Protein AF-T1ANI6-F1 (afdb_monomer_lite)

Sequence (88 aa):
YGAHQEEREVVHLPQLPPLLVNGLQAVEDRDFNSHIGIDFSGIARALLADVRSGRLAQGGSTLTQQLVRNLFLDRNRTLVRKLNEALI

InterPro domains:
  IPR001264 Glycosyl transferase, family 51 [PF00912] (4-87)
  IPR023346 Lysozyme-like domain superfamily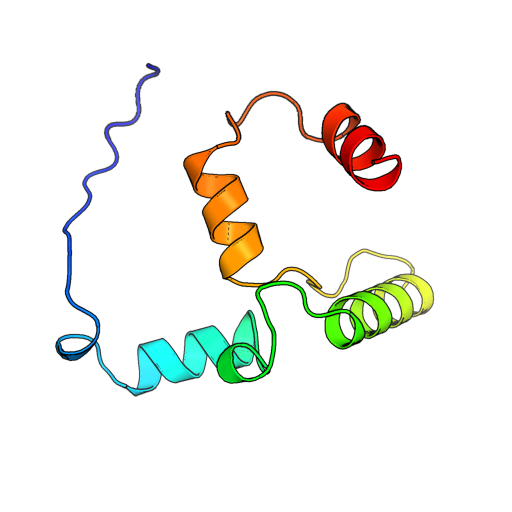 [SSF53955] (5-87)
  IPR036950 Transglycosylase domain [G3DSA:1.10.3810.10] (2-88)
  IPR050396 Glycosyltransferase 51/Transpeptidase [PTHR32282] (4-88)

Radius of gyration: 15.74 Å; chains: 1; bounding box: 39×36×33 Å

Foldseek 3Di:
DDDDDDDDDDDDPVVDDPCVVCVCCVQQPVCQVPDPQADPVLVVVQVVVCVVVVHRDGDSGHPSRVVCCVPPPDPPDDPPVVVVVVVD

pLDDT: mean 82.04, std 15.54, range [39.66, 96.44]

Structure (mmCIF, N/CA/C/O backbone):
data_AF-T1ANI6-F1
#
_entry.id   AF-T1ANI6-F1
#
loop_
_atom_site.group_PDB
_atom_site.id
_atom_site.type_symbol
_atom_site.label_atom_id
_atom_site.label_alt_id
_atom_site.label_comp_id
_atom_site.label_asym_id
_atom_site.label_entity_id
_atom_site.label_seq_id
_atom_site.pdbx_PDB_ins_code
_atom_site.Cartn_x
_atom_site.Cartn_y
_atom_site.Cartn_z
_atom_site.occupancy
_atom_site.B_iso_or_equiv
_atom_site.auth_seq_id
_atom_site.auth_comp_id
_atom_site.auth_asym_id
_atom_site.auth_atom_id
_atom_site.pdbx_PDB_model_num
ATOM 1 N N . TYR A 1 1 ? -2.465 26.993 -1.583 1.00 39.66 1 TYR A N 1
ATOM 2 C CA . TYR A 1 1 ? -3.877 26.636 -1.346 1.00 39.66 1 TYR A CA 1
ATOM 3 C C . TYR A 1 1 ? -4.676 26.933 -2.609 1.00 39.66 1 TYR A C 1
ATOM 5 O O . TYR A 1 1 ? -5.059 28.073 -2.826 1.00 39.66 1 TYR A O 1
ATOM 13 N N . GLY A 1 2 ? -4.791 25.956 -3.514 1.00 45.00 2 GLY A N 1
ATOM 14 C CA . GLY A 1 2 ? -5.379 26.134 -4.846 1.00 45.00 2 GLY A CA 1
ATOM 15 C C . GLY A 1 2 ? -6.714 25.401 -4.996 1.00 45.00 2 GLY A C 1
ATOM 16 O O . GLY A 1 2 ? -6.744 24.182 -4.920 1.00 45.00 2 GLY A O 1
ATOM 17 N N . ALA A 1 3 ? -7.785 26.173 -5.183 1.00 54.22 3 ALA A N 1
ATOM 18 C CA . ALA A 1 3 ? -8.972 25.961 -6.028 1.00 54.22 3 ALA A CA 1
ATOM 19 C C . ALA A 1 3 ? -9.698 24.593 -6.149 1.00 54.22 3 ALA A C 1
ATOM 21 O O . ALA A 1 3 ? -10.531 24.462 -7.041 1.00 54.22 3 ALA A O 1
ATOM 22 N N . HIS A 1 4 ? -9.508 23.625 -5.252 1.00 57.25 4 HIS A N 1
ATOM 23 C CA . HIS A 1 4 ? -10.462 22.524 -5.058 1.00 57.25 4 HIS A CA 1
ATOM 24 C C . HIS A 1 4 ? -10.674 22.318 -3.557 1.00 57.25 4 HIS A C 1
ATOM 26 O O . HIS A 1 4 ? -9.798 21.802 -2.867 1.00 57.25 4 HIS A O 1
ATOM 32 N N . GLN A 1 5 ? -11.809 22.777 -3.026 1.00 64.06 5 GLN A N 1
ATOM 33 C CA . GLN A 1 5 ? -12.225 22.386 -1.682 1.00 64.06 5 GLN A CA 1
ATOM 34 C C . GLN A 1 5 ? -12.665 20.925 -1.762 1.00 64.06 5 GLN A C 1
ATOM 36 O O . GLN A 1 5 ? -13.741 20.621 -2.265 1.00 64.06 5 GLN A O 1
ATOM 41 N N . GLU A 1 6 ? -11.788 20.017 -1.343 1.00 71.31 6 GLU A N 1
ATOM 42 C CA . GLU A 1 6 ? -12.178 18.632 -1.116 1.00 71.31 6 GLU A CA 1
ATOM 43 C C . GLU A 1 6 ? -13.075 18.594 0.121 1.00 71.31 6 GLU A C 1
ATOM 45 O O . GLU A 1 6 ? -12.617 18.832 1.240 1.00 71.31 6 GLU A O 1
ATOM 50 N N . GLU A 1 7 ? -14.358 18.318 -0.084 1.00 80.56 7 GLU A N 1
ATOM 51 C CA . GLU A 1 7 ? -15.282 18.038 1.006 1.00 80.56 7 GLU A CA 1
ATOM 52 C C . GLU A 1 7 ? -14.952 16.652 1.573 1.00 80.56 7 GLU A C 1
ATOM 54 O O . GLU A 1 7 ? -14.965 15.649 0.857 1.00 80.56 7 GLU A O 1
ATOM 59 N N . ARG A 1 8 ? -14.562 16.606 2.850 1.00 83.00 8 ARG A N 1
ATOM 60 C CA . ARG A 1 8 ? -14.136 15.382 3.534 1.00 83.00 8 ARG A CA 1
ATOM 61 C C . ARG A 1 8 ? -14.987 15.178 4.778 1.00 83.00 8 ARG A C 1
ATOM 63 O O . ARG A 1 8 ? -14.964 16.010 5.681 1.00 83.00 8 ARG A O 1
ATOM 70 N N . GLU A 1 9 ? -15.671 14.044 4.844 1.00 89.25 9 GLU A N 1
ATOM 71 C CA . GLU A 1 9 ? -16.331 13.567 6.058 1.00 89.25 9 GLU A CA 1
ATOM 72 C C . GLU A 1 9 ? -15.414 12.567 6.771 1.00 89.25 9 GLU A C 1
ATOM 74 O O . GLU A 1 9 ? -14.913 11.615 6.167 1.00 89.25 9 GLU A O 1
ATOM 79 N N . VAL A 1 10 ? -15.158 12.796 8.060 1.00 89.38 10 VAL A N 1
ATOM 80 C CA . VAL A 1 10 ? -14.366 11.873 8.878 1.00 89.38 10 VAL A CA 1
ATOM 81 C C . VAL A 1 10 ? -15.281 10.766 9.382 1.00 89.38 10 VAL A C 1
ATOM 83 O O . VAL A 1 10 ? -16.222 11.023 10.126 1.00 89.38 10 VAL A O 1
ATOM 86 N N . VAL A 1 11 ? -14.963 9.530 9.010 1.00 92.19 11 VAL A N 1
ATOM 87 C CA . VAL A 1 11 ? -15.697 8.326 9.417 1.00 92.19 11 VAL A CA 1
ATOM 88 C C . VAL A 1 11 ? -14.804 7.409 10.244 1.00 92.19 11 VAL A C 1
ATOM 90 O O . VAL A 1 11 ? -13.588 7.347 10.042 1.00 92.19 11 VAL A O 1
ATOM 93 N N . HIS A 1 12 ? -15.398 6.669 11.177 1.00 93.44 12 HIS A N 1
ATOM 94 C CA . HIS A 1 12 ? -14.678 5.679 11.972 1.00 93.44 12 HIS A CA 1
ATOM 95 C C . HIS A 1 12 ? -14.694 4.314 11.276 1.00 93.44 12 HIS A C 1
ATOM 97 O O . HIS A 1 12 ? -15.722 3.888 10.758 1.00 93.44 12 HIS A O 1
ATOM 103 N N . LEU A 1 13 ? -13.578 3.576 11.331 1.00 90.25 13 LEU A N 1
ATOM 104 C CA . LEU A 1 13 ? -13.461 2.241 10.720 1.00 90.25 13 LEU A CA 1
ATOM 105 C C . LEU A 1 13 ? -14.619 1.275 11.061 1.00 90.25 13 LEU A C 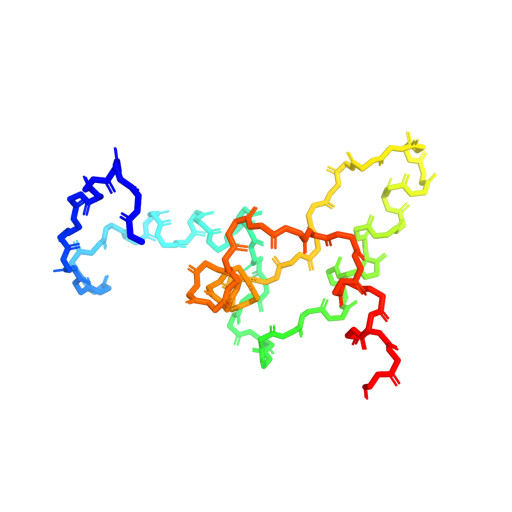1
ATOM 107 O O . LEU A 1 13 ? -15.090 0.610 10.143 1.00 90.25 13 LEU A O 1
ATOM 111 N N . PRO A 1 14 ? -15.142 1.206 12.307 1.00 94.00 14 PRO A N 1
ATOM 112 C CA . PRO A 1 14 ? -16.265 0.321 12.637 1.00 94.00 14 PRO A CA 1
ATOM 113 C C . PRO A 1 14 ? -17.596 0.678 11.959 1.00 94.00 14 PRO A C 1
ATOM 115 O O . PRO A 1 14 ? -18.509 -0.139 11.960 1.00 94.00 14 PRO A O 1
ATOM 118 N N . GLN A 1 15 ? -17.731 1.891 11.412 1.00 94.69 15 GLN A N 1
ATOM 119 C CA . GLN A 1 15 ? -18.930 2.336 10.692 1.00 94.69 15 GLN A CA 1
ATOM 120 C C . GLN A 1 15 ? -18.909 1.903 9.219 1.00 94.69 15 GLN A C 1
ATOM 122 O O . GLN A 1 15 ? -19.926 1.992 8.534 1.00 94.69 15 GLN A O 1
ATOM 127 N N . LEU A 1 16 ? -17.756 1.448 8.719 1.00 93.88 16 LEU A N 1
ATOM 128 C CA . LEU A 1 16 ? -17.592 1.056 7.328 1.00 93.88 16 LEU A CA 1
ATOM 129 C C . LEU A 1 16 ? -18.010 -0.403 7.104 1.00 93.88 16 LEU A C 1
ATOM 131 O O . LEU A 1 16 ? -17.744 -1.262 7.949 1.00 93.88 16 LEU A O 1
ATOM 135 N N . PRO A 1 17 ? -18.602 -0.728 5.939 1.00 96.44 17 PRO A N 1
ATOM 136 C CA . PRO A 1 17 ? -18.859 -2.112 5.569 1.00 96.44 17 PRO A CA 1
ATOM 137 C C . PRO A 1 17 ? -17.553 -2.926 5.593 1.00 96.44 17 PRO A C 1
ATOM 139 O O . PRO A 1 17 ? -16.593 -2.531 4.925 1.00 96.44 17 PRO A O 1
ATOM 142 N N . PRO A 1 18 ? -17.493 -4.089 6.270 1.00 95.06 18 PRO A N 1
ATOM 143 C CA . PRO A 1 18 ? -16.273 -4.901 6.324 1.00 95.06 18 PRO A CA 1
ATOM 144 C C . PRO A 1 18 ? -15.747 -5.286 4.937 1.00 95.06 18 PRO A C 1
ATOM 146 O O . PRO A 1 18 ? -14.544 -5.339 4.708 1.00 95.06 18 PRO A O 1
ATOM 149 N N . LEU A 1 19 ? -16.659 -5.493 3.983 1.00 96.31 19 LEU A N 1
ATOM 150 C CA . LEU A 1 19 ? -16.348 -5.760 2.577 1.00 96.31 19 LEU A CA 1
ATOM 151 C C . LEU A 1 19 ? -15.570 -4.625 1.903 1.00 96.31 19 LEU A C 1
ATOM 153 O O . LEU A 1 19 ? -14.711 -4.905 1.075 1.00 96.31 19 LEU A O 1
ATOM 157 N N . LEU A 1 20 ? -15.835 -3.367 2.268 1.00 95.19 20 LEU A N 1
ATOM 158 C CA . LEU A 1 20 ? -15.101 -2.222 1.735 1.00 95.19 20 LEU A CA 1
ATOM 159 C C . LEU A 1 20 ? -13.650 -2.247 2.220 1.00 95.19 20 LEU A C 1
ATOM 161 O O . LEU A 1 20 ? -12.731 -2.152 1.413 1.00 95.19 20 LEU A O 1
ATOM 165 N N . VAL A 1 21 ? -13.451 -2.422 3.529 1.00 94.56 21 VAL A N 1
ATOM 166 C CA . VAL A 1 21 ? -12.116 -2.454 4.143 1.00 94.56 21 VAL A CA 1
ATOM 167 C C . VAL A 1 21 ? -11.315 -3.648 3.622 1.00 94.56 21 VAL A C 1
ATOM 169 O O . VAL A 1 21 ? -10.189 -3.483 3.158 1.00 94.56 21 VAL A O 1
ATOM 172 N N . ASN A 1 22 ? -11.920 -4.836 3.625 1.00 94.75 22 ASN A N 1
ATOM 173 C CA . ASN A 1 22 ? -11.271 -6.061 3.167 1.00 94.75 22 ASN A CA 1
ATOM 174 C C . ASN A 1 22 ? -10.988 -6.030 1.663 1.00 94.75 22 ASN A C 1
ATOM 176 O O . ASN A 1 22 ? -9.934 -6.486 1.234 1.00 94.75 22 ASN A O 1
ATOM 180 N N . GLY A 1 23 ? -11.910 -5.493 0.859 1.00 95.38 23 GLY A N 1
ATOM 181 C CA . GLY A 1 23 ? -11.725 -5.348 -0.582 1.00 95.38 23 GLY A CA 1
ATOM 182 C C . GLY A 1 23 ? -10.595 -4.379 -0.914 1.00 95.38 23 GLY A C 1
ATOM 183 O O . GLY A 1 23 ? -9.742 -4.699 -1.737 1.00 95.38 23 GLY A O 1
ATOM 184 N N . LEU A 1 24 ? -10.544 -3.235 -0.224 1.00 93.94 24 LEU A N 1
ATOM 185 C CA . LEU A 1 24 ? -9.470 -2.261 -0.395 1.00 93.94 24 LEU A CA 1
ATOM 186 C C . LEU A 1 24 ? -8.110 -2.864 -0.031 1.00 93.94 24 LEU A C 1
ATOM 188 O O . LEU A 1 24 ? -7.181 -2.763 -0.825 1.00 93.94 24 LEU A O 1
ATOM 192 N N . GLN A 1 25 ? -8.004 -3.539 1.119 1.00 94.06 25 GLN A N 1
ATOM 193 C CA . GLN A 1 25 ? -6.779 -4.252 1.493 1.00 94.06 25 GLN A CA 1
ATOM 194 C C . GLN A 1 25 ? -6.436 -5.323 0.450 1.00 94.06 25 GLN A C 1
ATOM 196 O O . GLN A 1 25 ? -5.334 -5.337 -0.069 1.00 94.06 25 GLN A O 1
ATOM 201 N N . ALA A 1 26 ? -7.376 -6.170 0.032 1.00 92.56 26 ALA A N 1
ATOM 202 C CA . ALA A 1 26 ? -7.087 -7.233 -0.934 1.00 92.56 26 ALA A CA 1
ATOM 203 C C . ALA A 1 26 ? -6.574 -6.726 -2.297 1.00 92.56 26 ALA A C 1
ATOM 205 O O . ALA A 1 26 ? -5.770 -7.413 -2.930 1.00 92.56 26 ALA A O 1
ATOM 206 N N . VAL A 1 27 ? -7.046 -5.559 -2.751 1.00 91.06 27 VAL A N 1
ATOM 207 C CA . VAL A 1 27 ? -6.687 -4.975 -4.053 1.00 91.06 27 VAL A CA 1
ATOM 208 C C . VAL A 1 27 ? -5.413 -4.134 -3.979 1.00 91.06 27 VAL A C 1
ATOM 210 O O . VAL A 1 27 ? -4.539 -4.293 -4.829 1.00 91.06 27 VAL A O 1
ATOM 213 N N . GLU A 1 28 ? -5.303 -3.250 -2.988 1.00 90.81 28 GLU A N 1
ATOM 214 C CA . GLU A 1 28 ? -4.212 -2.270 -2.897 1.00 90.81 28 GLU A CA 1
ATOM 215 C C . GLU A 1 28 ? -3.039 -2.762 -2.044 1.00 90.81 28 GLU A C 1
ATOM 217 O O . GLU A 1 28 ? -1.896 -2.392 -2.299 1.00 90.81 28 GLU A O 1
ATOM 222 N N . ASP A 1 29 ? -3.305 -3.577 -1.019 1.00 93.69 29 ASP A N 1
ATOM 223 C CA . ASP A 1 29 ? -2.318 -3.946 -0.005 1.00 93.69 29 ASP A CA 1
ATOM 224 C C . ASP A 1 29 ? -2.685 -5.255 0.720 1.00 93.69 29 ASP A C 1
ATOM 226 O O . ASP A 1 29 ? -3.156 -5.280 1.862 1.00 93.69 29 ASP A O 1
ATOM 230 N N . ARG A 1 30 ? -2.546 -6.376 0.002 1.00 90.88 30 ARG A N 1
ATOM 231 C CA . ARG A 1 30 ? -3.053 -7.688 0.445 1.00 90.88 30 ARG A CA 1
ATOM 232 C C . ARG A 1 30 ? -2.475 -8.124 1.792 1.00 90.88 30 ARG A C 1
ATOM 234 O O . ARG A 1 30 ? -3.145 -8.810 2.561 1.00 90.88 30 ARG A O 1
ATOM 241 N N . ASP A 1 31 ? -1.236 -7.732 2.053 1.00 90.31 31 ASP A N 1
ATOM 242 C CA . ASP A 1 31 ? -0.455 -8.162 3.204 1.00 90.31 31 ASP A CA 1
ATOM 243 C C . ASP A 1 31 ? -0.381 -7.030 4.270 1.00 90.31 31 ASP A C 1
ATOM 245 O O . ASP A 1 31 ? 0.453 -7.085 5.177 1.00 90.31 31 ASP A O 1
ATOM 249 N N . PHE A 1 32 ? -1.306 -6.050 4.218 1.00 93.00 32 PHE A N 1
ATOM 250 C CA . PHE A 1 32 ? -1.347 -4.826 5.042 1.00 93.00 32 PHE A CA 1
ATOM 251 C C . PHE A 1 32 ? -1.113 -5.051 6.541 1.00 93.00 32 PHE A C 1
ATOM 253 O O . PHE A 1 32 ? -0.308 -4.363 7.169 1.00 93.00 32 PHE A O 1
ATOM 260 N N . ASN A 1 33 ? -1.794 -6.041 7.126 1.00 92.06 33 ASN A N 1
ATOM 261 C CA . ASN A 1 33 ? -1.717 -6.329 8.565 1.00 92.06 33 ASN A CA 1
ATOM 262 C C . ASN A 1 33 ? -0.426 -7.063 8.977 1.00 92.06 33 ASN A C 1
ATOM 264 O O . ASN A 1 33 ? -0.201 -7.281 10.165 1.00 92.06 33 ASN A O 1
ATOM 268 N N . SER A 1 34 ? 0.395 -7.492 8.016 1.00 92.44 34 SER A N 1
ATOM 269 C CA . SER A 1 34 ? 1.600 -8.295 8.262 1.00 92.44 34 SER A CA 1
ATOM 270 C C . SER A 1 34 ? 2.896 -7.487 8.199 1.00 92.44 34 SER A C 1
ATOM 272 O O . SER A 1 34 ? 3.927 -7.936 8.699 1.00 92.44 34 SER A O 1
ATOM 274 N N . HIS A 1 35 ? 2.855 -6.291 7.609 1.00 92.50 35 HIS A N 1
ATOM 275 C CA . HIS A 1 35 ? 4.033 -5.465 7.387 1.00 92.50 35 HIS A CA 1
ATOM 276 C C . HIS A 1 35 ? 4.018 -4.177 8.217 1.00 92.50 35 HIS A C 1
ATOM 278 O O . HIS A 1 35 ? 2.974 -3.663 8.613 1.00 92.50 35 HIS A O 1
ATOM 284 N N . ILE A 1 36 ? 5.188 -3.568 8.384 1.00 91.12 36 ILE A N 1
ATOM 285 C CA . ILE A 1 36 ? 5.373 -2.316 9.138 1.00 91.12 36 ILE A CA 1
ATOM 286 C C . ILE A 1 36 ? 5.199 -1.045 8.281 1.00 91.12 36 ILE A C 1
ATOM 288 O O . ILE A 1 36 ? 5.779 -0.004 8.572 1.00 91.12 36 ILE A O 1
ATOM 292 N N . GLY A 1 37 ? 4.422 -1.126 7.197 1.00 88.00 37 GLY A N 1
ATOM 293 C CA . GLY A 1 37 ? 4.165 -0.018 6.270 1.00 88.00 37 GLY A CA 1
ATOM 294 C C . GLY A 1 37 ? 5.002 -0.049 4.989 1.00 88.00 37 GLY A C 1
ATOM 295 O O . GLY A 1 37 ? 4.794 0.792 4.117 1.00 88.00 37 GLY A O 1
ATOM 296 N N . ILE A 1 38 ? 5.901 -1.023 4.836 1.00 91.44 38 ILE A N 1
ATOM 297 C CA . ILE A 1 38 ? 6.634 -1.308 3.596 1.00 91.44 38 ILE A CA 1
ATOM 298 C C . ILE A 1 38 ? 6.524 -2.807 3.315 1.00 91.44 38 ILE A C 1
ATOM 300 O O . ILE A 1 38 ? 6.937 -3.616 4.145 1.00 91.44 38 ILE A O 1
ATOM 304 N N . ASP A 1 39 ? 6.011 -3.170 2.139 1.00 92.12 39 ASP A N 1
ATOM 305 C CA . ASP A 1 39 ? 5.970 -4.553 1.662 1.00 92.12 39 ASP A CA 1
ATOM 306 C C . ASP A 1 39 ? 7.109 -4.819 0.670 1.00 92.12 39 ASP A C 1
ATOM 308 O O . ASP A 1 39 ? 6.982 -4.608 -0.537 1.00 92.12 39 ASP A O 1
ATOM 312 N N . PHE A 1 40 ? 8.241 -5.318 1.170 1.00 89.88 40 PHE A N 1
ATOM 313 C CA . PHE A 1 40 ? 9.371 -5.693 0.316 1.00 89.88 40 PHE A CA 1
ATOM 314 C C . PHE A 1 40 ? 9.013 -6.802 -0.683 1.00 89.88 40 PHE A C 1
ATOM 316 O O . PHE A 1 40 ? 9.514 -6.808 -1.810 1.00 89.88 40 PHE A O 1
ATOM 323 N N . SER A 1 41 ? 8.131 -7.727 -0.295 1.00 89.56 41 SER A N 1
ATOM 324 C CA . SER A 1 41 ? 7.714 -8.836 -1.152 1.00 89.56 41 SER A CA 1
ATOM 325 C C . SER 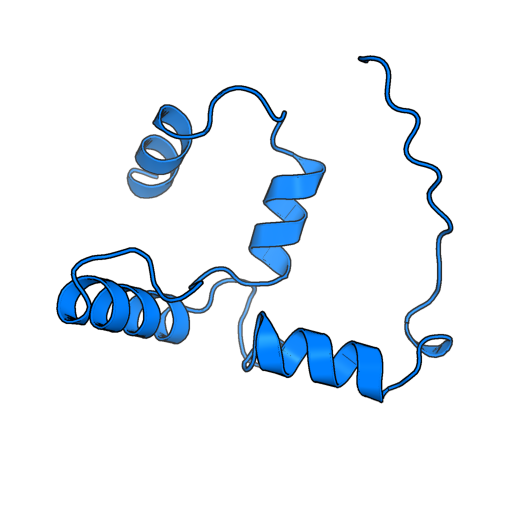A 1 41 ? 6.802 -8.355 -2.284 1.00 89.56 41 SER A C 1
ATOM 327 O O . SER A 1 41 ? 6.957 -8.782 -3.430 1.00 89.56 41 SER A O 1
ATOM 329 N N . GLY A 1 42 ? 5.893 -7.425 -1.986 1.00 88.75 42 GLY A N 1
ATOM 330 C CA . GLY A 1 42 ? 5.021 -6.750 -2.941 1.00 88.75 42 GLY A CA 1
ATOM 331 C C . GLY A 1 42 ? 5.804 -5.888 -3.921 1.00 88.75 42 GLY A C 1
ATOM 332 O O . GLY A 1 42 ? 5.576 -5.988 -5.125 1.00 88.75 42 GLY A O 1
ATOM 333 N N . ILE A 1 43 ? 6.800 -5.137 -3.440 1.00 89.25 43 ILE A N 1
ATOM 334 C CA . ILE A 1 43 ? 7.710 -4.363 -4.296 1.00 89.25 43 ILE A CA 1
ATOM 335 C C . ILE A 1 43 ? 8.458 -5.289 -5.262 1.00 89.25 43 ILE A C 1
ATOM 337 O O . ILE A 1 43 ? 8.444 -5.054 -6.470 1.00 89.25 43 ILE A O 1
ATOM 341 N N . ALA A 1 44 ? 9.072 -6.368 -4.766 1.00 91.31 44 ALA A N 1
ATOM 342 C CA . ALA A 1 44 ? 9.804 -7.312 -5.612 1.00 91.31 44 ALA A CA 1
ATOM 343 C C . ALA A 1 44 ? 8.898 -7.986 -6.659 1.00 91.31 44 ALA A C 1
ATOM 345 O O . ALA A 1 44 ? 9.277 -8.130 -7.823 1.00 91.31 44 ALA A O 1
ATOM 346 N N . ARG A 1 45 ? 7.680 -8.367 -6.260 1.00 91.38 45 ARG A N 1
ATOM 347 C CA . ARG A 1 45 ? 6.667 -8.965 -7.139 1.00 91.38 45 ARG A CA 1
ATOM 348 C C . ARG A 1 45 ? 6.235 -7.999 -8.242 1.00 91.38 45 ARG A C 1
ATOM 350 O O . ARG A 1 45 ? 6.209 -8.399 -9.405 1.00 91.38 45 ARG A O 1
ATOM 357 N N . ALA A 1 46 ? 5.948 -6.748 -7.882 1.00 91.25 46 ALA A N 1
ATOM 358 C CA . ALA A 1 46 ? 5.554 -5.707 -8.822 1.00 91.25 46 ALA A CA 1
ATOM 359 C C . ALA A 1 46 ? 6.676 -5.412 -9.826 1.00 91.25 46 ALA A C 1
ATOM 361 O O . ALA A 1 46 ? 6.436 -5.423 -11.030 1.00 91.25 46 ALA A O 1
ATOM 362 N N . LEU A 1 47 ? 7.921 -5.278 -9.356 1.00 91.44 47 LEU A N 1
ATOM 363 C CA . LEU A 1 47 ? 9.087 -5.101 -10.229 1.00 91.44 47 LEU A CA 1
ATOM 364 C C . LEU A 1 47 ? 9.245 -6.261 -11.219 1.00 91.44 47 LEU A C 1
ATOM 366 O O . LEU A 1 47 ? 9.460 -6.036 -12.409 1.00 91.44 47 LEU A O 1
ATOM 370 N N . LEU A 1 48 ? 9.105 -7.507 -10.757 1.00 93.69 48 LEU A N 1
ATOM 371 C CA . LEU A 1 48 ? 9.191 -8.677 -11.630 1.00 93.69 48 LEU A CA 1
ATOM 372 C C . LEU A 1 48 ? 8.064 -8.699 -12.676 1.00 93.69 48 LEU A C 1
ATOM 374 O O . LEU A 1 48 ? 8.306 -9.061 -13.829 1.00 93.69 48 LEU A O 1
ATOM 378 N N . ALA A 1 49 ? 6.843 -8.327 -12.291 1.00 92.00 49 ALA A N 1
ATOM 379 C CA . ALA A 1 49 ? 5.705 -8.238 -13.202 1.00 92.00 49 ALA A CA 1
ATOM 380 C C . ALA A 1 49 ? 5.891 -7.130 -14.252 1.00 92.00 49 ALA A C 1
ATOM 382 O O . ALA A 1 49 ? 5.615 -7.348 -15.435 1.00 92.00 49 ALA A O 1
ATOM 383 N N . ASP A 1 50 ? 6.416 -5.977 -13.846 1.00 92.12 50 ASP A N 1
ATOM 384 C CA . ASP A 1 50 ? 6.672 -4.846 -14.735 1.00 92.12 50 ASP A CA 1
ATOM 385 C C . ASP A 1 50 ? 7.770 -5.175 -15.755 1.00 92.12 50 ASP A C 1
ATOM 387 O O . ASP A 1 50 ? 7.603 -4.944 -16.952 1.00 92.12 50 ASP A O 1
ATOM 391 N N . VAL A 1 51 ? 8.856 -5.818 -15.309 1.00 93.19 51 VAL A N 1
ATOM 392 C CA . VAL A 1 51 ? 9.932 -6.295 -16.194 1.00 93.19 51 VAL A CA 1
ATOM 393 C C . VAL A 1 51 ? 9.407 -7.323 -17.195 1.00 93.19 51 VAL A C 1
ATOM 395 O O . VAL A 1 51 ? 9.703 -7.232 -18.384 1.00 93.19 51 VAL A O 1
ATOM 398 N N . ARG A 1 52 ? 8.597 -8.289 -16.744 1.00 94.19 52 ARG A N 1
ATOM 399 C CA . ARG A 1 52 ? 8.026 -9.325 -17.623 1.00 94.19 52 ARG A CA 1
ATOM 400 C C . ARG A 1 52 ? 7.029 -8.771 -18.634 1.00 94.19 52 ARG A C 1
ATOM 402 O O . ARG A 1 52 ? 6.940 -9.294 -19.739 1.00 94.19 52 ARG A O 1
ATOM 409 N N . SER A 1 53 ? 6.257 -7.760 -18.250 1.00 92.06 53 SER A N 1
ATOM 410 C CA . SER A 1 53 ? 5.246 -7.153 -19.121 1.00 92.06 53 SER A CA 1
ATOM 411 C C . SER A 1 53 ? 5.788 -6.006 -19.978 1.00 92.06 53 SER A C 1
ATOM 413 O O . SER A 1 53 ? 5.085 -5.542 -20.876 1.00 92.06 53 SER A O 1
ATOM 415 N N . GLY A 1 54 ? 7.018 -5.547 -19.718 1.00 91.19 54 GLY A N 1
ATOM 416 C CA . GLY A 1 54 ? 7.648 -4.420 -20.408 1.00 91.19 54 GLY A CA 1
ATOM 417 C C . GLY A 1 54 ? 6.983 -3.069 -20.126 1.00 91.19 54 GLY A C 1
ATOM 418 O O . GLY A 1 54 ? 7.247 -2.096 -20.829 1.00 91.19 54 GLY A O 1
ATOM 419 N N . ARG A 1 55 ? 6.094 -2.998 -19.130 1.00 88.62 55 ARG A N 1
ATOM 420 C CA . ARG A 1 55 ? 5.340 -1.796 -18.758 1.00 88.62 55 ARG A CA 1
ATOM 421 C C . ARG A 1 55 ? 5.031 -1.806 -17.269 1.00 88.62 55 ARG A C 1
ATOM 423 O O . ARG A 1 55 ? 5.022 -2.858 -16.650 1.00 88.62 55 ARG A O 1
ATOM 430 N N . LEU A 1 56 ? 4.696 -0.644 -16.717 1.00 86.19 56 LEU A N 1
ATOM 431 C CA . LEU A 1 56 ? 4.142 -0.566 -15.365 1.00 86.19 56 LEU A CA 1
ATOM 432 C C . LEU A 1 56 ? 2.758 -1.237 -15.360 1.0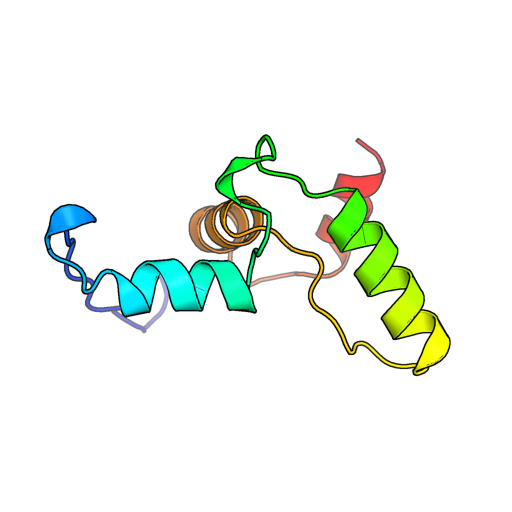0 86.19 56 LEU A C 1
ATOM 434 O O . LEU A 1 56 ? 1.822 -0.756 -16.006 1.00 86.19 56 LEU A O 1
ATOM 438 N N . ALA A 1 57 ? 2.650 -2.380 -14.694 1.00 82.75 57 ALA A N 1
ATOM 439 C CA . ALA A 1 57 ? 1.476 -3.243 -14.676 1.00 82.75 57 ALA A CA 1
ATOM 440 C C . ALA A 1 57 ? 0.984 -3.545 -13.255 1.00 82.75 57 ALA A C 1
ATOM 442 O O . ALA A 1 57 ? -0.213 -3.781 -13.092 1.00 82.75 57 ALA A O 1
ATOM 443 N N . GLN A 1 58 ? 1.860 -3.529 -12.243 1.00 82.75 58 GLN A N 1
ATOM 444 C CA . GLN A 1 58 ? 1.477 -3.771 -10.849 1.00 82.75 58 GLN A CA 1
ATOM 445 C C . GLN A 1 58 ? 1.906 -2.642 -9.908 1.00 82.75 58 GLN A C 1
ATOM 447 O O . GLN A 1 58 ? 3.016 -2.122 -9.975 1.00 82.75 58 GLN A O 1
ATOM 452 N N . GLY A 1 59 ? 1.010 -2.279 -8.988 1.00 81.31 59 GLY A N 1
ATOM 453 C CA . GLY A 1 59 ? 1.334 -1.403 -7.868 1.00 81.31 59 GLY A CA 1
ATOM 454 C C . GLY A 1 59 ? 2.054 -2.185 -6.771 1.00 81.31 59 GLY A C 1
ATOM 455 O O . GLY A 1 59 ? 1.557 -3.210 -6.322 1.00 81.31 59 GLY A O 1
ATOM 456 N N . GLY A 1 60 ? 3.223 -1.704 -6.345 1.00 83.56 60 GLY A N 1
ATOM 457 C CA . GLY A 1 60 ? 3.965 -2.255 -5.202 1.00 83.56 60 GLY A CA 1
ATOM 458 C C . GLY A 1 60 ? 3.892 -1.391 -3.938 1.00 83.56 60 GLY A C 1
ATOM 459 O O . GLY A 1 60 ? 4.688 -1.596 -3.030 1.00 83.56 60 GLY A O 1
ATOM 460 N N . SER A 1 61 ? 3.028 -0.369 -3.903 1.00 89.88 61 SER A N 1
ATOM 461 C CA . SER A 1 61 ? 2.961 0.584 -2.787 1.00 89.88 61 SER A CA 1
ATOM 462 C C . SER A 1 61 ? 1.918 0.193 -1.746 1.00 89.88 61 SER A C 1
ATOM 464 O O . SER A 1 61 ? 0.774 -0.055 -2.104 1.00 89.88 61 SER A O 1
ATOM 466 N N . THR A 1 62 ? 2.286 0.263 -0.468 1.00 94.94 62 THR A N 1
ATOM 467 C CA . THR A 1 62 ? 1.386 -0.012 0.666 1.00 94.94 62 THR A CA 1
ATOM 468 C C . THR A 1 62 ? 0.403 1.131 0.909 1.00 94.94 62 THR A C 1
ATOM 470 O O . THR A 1 62 ? 0.700 2.288 0.587 1.00 94.94 62 THR A O 1
ATOM 473 N N . LEU A 1 63 ? -0.730 0.863 1.565 1.00 93.69 63 LEU A N 1
ATOM 474 C CA . LEU A 1 63 ? -1.686 1.907 1.970 1.00 93.69 63 LEU A CA 1
ATOM 475 C C . LEU A 1 63 ? -1.017 2.991 2.834 1.00 93.69 63 LEU A C 1
ATOM 477 O O . LEU A 1 63 ? -1.318 4.175 2.679 1.00 93.69 63 LEU A O 1
ATOM 481 N N . THR A 1 64 ? -0.049 2.622 3.680 1.00 92.94 64 THR A N 1
ATOM 482 C CA . THR A 1 64 ? 0.747 3.574 4.475 1.00 92.94 64 THR A CA 1
ATOM 483 C C . THR A 1 64 ? 1.573 4.506 3.587 1.00 92.94 64 THR A C 1
ATOM 485 O O . THR A 1 64 ? 1.570 5.719 3.793 1.00 92.94 64 THR A O 1
ATOM 488 N N . GLN A 1 65 ? 2.244 3.981 2.558 1.00 91.56 65 GLN A N 1
ATOM 489 C CA . GLN A 1 65 ? 2.990 4.804 1.600 1.00 91.56 65 GLN A CA 1
ATOM 490 C C . GLN A 1 65 ? 2.061 5.705 0.781 1.00 91.56 65 GLN A C 1
ATOM 492 O O . GLN A 1 65 ? 2.403 6.857 0.500 1.00 91.56 65 GLN A O 1
ATOM 497 N N . GLN A 1 66 ? 0.878 5.207 0.406 1.00 90.69 66 GLN A N 1
ATOM 498 C CA . GLN A 1 66 ? -0.136 6.011 -0.276 1.00 90.69 66 GLN A CA 1
ATOM 499 C C . GLN A 1 66 ? -0.632 7.155 0.620 1.00 90.69 66 GLN A C 1
ATOM 501 O O . GLN A 1 66 ? -0.735 8.289 0.153 1.00 90.69 66 GLN A O 1
ATOM 506 N N . LEU A 1 67 ? -0.863 6.891 1.909 1.00 90.44 67 LEU A N 1
ATOM 507 C CA . LEU A 1 67 ? -1.245 7.900 2.895 1.00 90.44 67 LEU A CA 1
ATOM 508 C C . LEU A 1 67 ? -0.161 8.968 3.059 1.00 90.44 67 LEU A C 1
ATOM 510 O O . LEU A 1 67 ? -0.462 10.154 2.950 1.00 90.44 67 LEU A O 1
ATOM 514 N N . VAL A 1 68 ? 1.099 8.564 3.260 1.00 87.88 68 VAL A N 1
ATOM 515 C CA . VAL A 1 68 ? 2.234 9.498 3.358 1.00 87.88 68 VAL A CA 1
ATOM 516 C C . VAL A 1 68 ? 2.314 10.360 2.103 1.00 87.88 68 VAL A C 1
ATOM 518 O O . VAL A 1 68 ? 2.466 11.577 2.198 1.00 87.88 68 VAL A O 1
ATOM 521 N N . ARG A 1 69 ? 2.127 9.759 0.923 1.00 84.38 69 ARG A N 1
ATOM 522 C CA . ARG A 1 69 ? 2.082 10.509 -0.330 1.00 84.38 69 ARG A CA 1
ATOM 523 C C . ARG A 1 69 ? 0.952 11.529 -0.361 1.00 84.38 69 ARG A C 1
ATOM 525 O O . ARG A 1 69 ? 1.187 12.663 -0.750 1.00 84.38 69 ARG A O 1
ATOM 532 N N . ASN A 1 70 ? -0.247 11.144 0.051 1.00 84.06 70 ASN A N 1
ATOM 533 C CA . ASN A 1 70 ? -1.408 12.027 0.010 1.00 84.06 70 ASN A CA 1
ATOM 534 C C . ASN A 1 70 ? -1.343 13.153 1.056 1.00 84.06 70 ASN A C 1
ATOM 536 O O . ASN A 1 70 ? -1.918 14.212 0.824 1.00 84.06 70 ASN A O 1
ATOM 540 N N . LEU A 1 71 ? -0.672 12.933 2.192 1.00 81.25 71 LEU A N 1
ATOM 541 C CA . LEU A 1 71 ? -0.563 13.913 3.278 1.00 81.25 71 LEU A CA 1
ATOM 542 C C . LEU A 1 71 ? 0.625 14.867 3.124 1.00 81.25 71 LEU A C 1
ATOM 544 O O . LEU A 1 71 ? 0.498 16.044 3.447 1.00 81.25 71 LEU A O 1
ATOM 548 N N . PHE A 1 72 ? 1.776 14.366 2.670 1.00 76.38 72 PHE A N 1
ATOM 549 C CA . PHE A 1 72 ? 3.039 15.110 2.729 1.00 76.38 72 PHE A CA 1
ATOM 550 C C . PHE A 1 72 ? 3.582 15.533 1.369 1.00 76.38 72 PHE A C 1
ATOM 552 O O . PHE A 1 72 ? 4.490 16.361 1.312 1.00 76.38 72 PHE A O 1
ATOM 559 N N . LEU A 1 73 ? 3.065 14.983 0.270 1.00 66.19 73 LEU A N 1
ATOM 560 C CA . LEU A 1 73 ? 3.564 15.318 -1.055 1.00 66.19 73 LEU A CA 1
ATOM 561 C C . LEU A 1 73 ? 2.599 16.247 -1.753 1.00 66.19 73 LEU A C 1
ATOM 563 O O . LEU A 1 73 ? 1.546 15.841 -2.242 1.00 66.19 73 LEU A O 1
ATOM 567 N N . ASP A 1 74 ? 3.017 17.505 -1.843 1.00 53.22 74 ASP A N 1
ATOM 568 C CA . ASP A 1 74 ? 2.431 18.447 -2.778 1.00 53.22 74 ASP A CA 1
ATOM 569 C C . ASP A 1 74 ? 2.406 17.799 -4.175 1.00 53.22 74 ASP A C 1
ATOM 571 O O . ASP A 1 74 ? 3.393 17.196 -4.611 1.00 53.22 74 ASP A O 1
ATOM 575 N N . ARG A 1 75 ? 1.297 17.933 -4.916 1.00 52.75 75 ARG A N 1
ATOM 576 C CA . ARG A 1 75 ? 1.134 17.393 -6.290 1.00 52.75 75 ARG A CA 1
ATOM 577 C C . ARG A 1 75 ? 2.189 17.904 -7.294 1.00 52.75 75 ARG A C 1
ATOM 579 O O . ARG A 1 75 ? 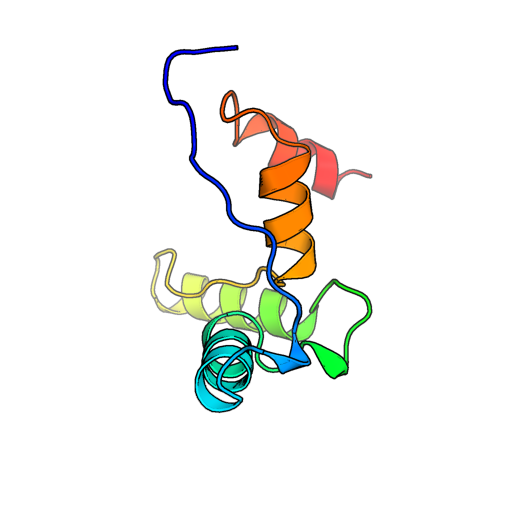2.182 17.500 -8.454 1.00 52.75 75 ARG A O 1
ATOM 586 N N . ASN A 1 76 ? 3.107 18.766 -6.863 1.00 46.47 76 ASN A N 1
ATOM 587 C CA . ASN A 1 76 ? 4.226 19.283 -7.630 1.00 46.47 76 ASN A CA 1
ATOM 588 C C . ASN A 1 76 ? 5.508 18.457 -7.397 1.00 46.47 76 ASN A C 1
ATOM 590 O O . ASN A 1 76 ? 6.161 18.596 -6.369 1.00 46.47 76 ASN A O 1
ATOM 594 N N . ARG A 1 77 ? 5.944 17.740 -8.449 1.00 51.78 77 ARG A N 1
ATOM 595 C CA . ARG A 1 77 ? 7.305 17.187 -8.697 1.00 51.78 77 ARG A CA 1
ATOM 596 C C . ARG A 1 77 ? 7.579 15.766 -8.177 1.00 51.78 77 ARG A C 1
ATOM 598 O O . ARG A 1 77 ? 8.175 15.546 -7.129 1.00 51.78 77 ARG A O 1
ATOM 605 N N . THR A 1 78 ? 7.226 14.774 -8.994 1.00 60.41 78 THR A N 1
ATOM 606 C CA . THR A 1 78 ? 7.238 13.347 -8.629 1.00 60.41 78 THR A CA 1
ATOM 607 C C . THR A 1 78 ? 8.493 12.546 -9.009 1.00 60.41 78 THR A C 1
ATOM 609 O O . THR A 1 78 ? 8.727 11.525 -8.369 1.00 60.41 78 THR A O 1
ATOM 612 N N . LEU A 1 79 ? 9.335 12.963 -9.967 1.00 59.12 79 LEU A N 1
ATOM 613 C CA . LEU A 1 79 ? 10.494 12.136 -10.371 1.00 59.12 79 LEU A CA 1
ATOM 614 C C . LEU A 1 79 ? 11.754 12.346 -9.514 1.00 59.12 79 LEU A C 1
ATOM 616 O O . LEU A 1 79 ? 12.383 11.377 -9.104 1.00 59.12 79 LEU A O 1
ATOM 620 N N . VAL A 1 80 ? 12.101 13.597 -9.194 1.00 63.16 80 VAL A N 1
ATOM 621 C CA . VAL A 1 80 ? 13.359 13.928 -8.490 1.00 63.16 80 VAL A CA 1
ATOM 622 C C . VAL A 1 80 ? 13.370 13.398 -7.049 1.00 63.16 80 VAL A C 1
ATOM 624 O O . VAL A 1 80 ? 14.389 12.917 -6.567 1.00 63.16 80 VAL A O 1
ATOM 627 N N . ARG A 1 81 ? 12.219 13.398 -6.368 1.00 63.00 81 ARG A N 1
ATOM 628 C CA . ARG A 1 81 ? 12.103 12.907 -4.986 1.00 63.00 81 ARG A CA 1
ATOM 629 C C . ARG A 1 81 ? 12.186 11.381 -4.880 1.00 63.00 81 ARG A C 1
ATOM 631 O O . ARG A 1 81 ? 12.765 10.877 -3.929 1.00 63.00 81 ARG A O 1
ATOM 638 N N . LYS A 1 82 ? 11.666 10.652 -5.876 1.00 59.22 82 LYS A N 1
ATOM 639 C CA . LYS A 1 82 ? 11.675 9.178 -5.894 1.00 59.22 82 LYS A CA 1
ATOM 640 C C . LYS A 1 82 ? 13.099 8.608 -5.981 1.00 59.22 82 LY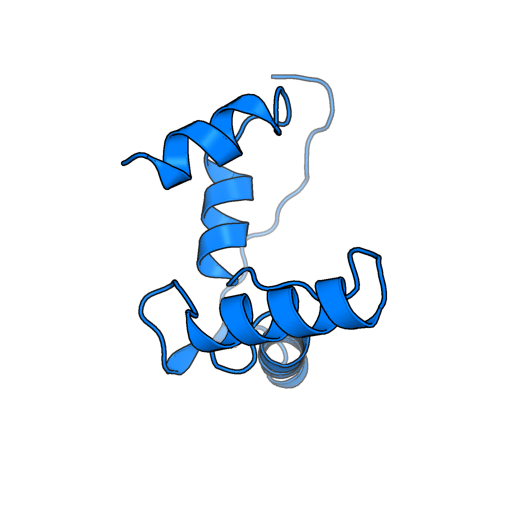S A C 1
ATOM 642 O O . LYS A 1 82 ? 13.338 7.513 -5.492 1.00 59.22 82 LYS A O 1
ATOM 647 N N . LEU A 1 83 ? 14.030 9.358 -6.581 1.00 65.94 83 LEU A N 1
ATOM 648 C CA . LEU A 1 83 ? 15.459 9.023 -6.599 1.00 65.94 83 LEU A CA 1
ATOM 649 C C . LEU A 1 83 ? 16.157 9.389 -5.282 1.00 65.94 83 LEU A C 1
ATOM 651 O O . LEU A 1 83 ? 16.985 8.621 -4.806 1.00 65.94 83 LEU A O 1
ATOM 655 N N . ASN A 1 84 ? 15.795 10.517 -4.665 1.00 58.72 84 ASN A N 1
ATOM 656 C CA . ASN A 1 84 ? 16.394 10.941 -3.396 1.00 58.72 84 ASN A CA 1
ATOM 657 C C . ASN A 1 84 ? 15.995 10.047 -2.211 1.00 58.72 84 ASN A C 1
ATOM 659 O O . ASN A 1 84 ? 16.798 9.859 -1.308 1.00 58.72 84 ASN A O 1
ATOM 663 N N . GLU A 1 85 ? 14.796 9.460 -2.228 1.00 52.91 85 GLU A N 1
ATOM 664 C CA . GLU A 1 85 ? 14.347 8.503 -1.201 1.00 52.91 85 GLU A CA 1
ATOM 665 C C . GLU A 1 85 ? 14.965 7.102 -1.347 1.00 52.91 85 GLU A C 1
ATOM 667 O O . GLU A 1 85 ? 14.856 6.305 -0.430 1.00 52.91 85 GLU A O 1
ATOM 672 N N . ALA A 1 86 ? 15.610 6.778 -2.474 1.00 56.56 86 ALA A N 1
ATOM 673 C CA . ALA A 1 86 ? 16.316 5.503 -2.649 1.00 56.56 86 ALA A CA 1
ATOM 674 C C . ALA A 1 86 ? 17.797 5.567 -2.225 1.00 56.56 86 ALA A C 1
ATOM 676 O O . ALA A 1 86 ? 18.457 4.534 -2.144 1.00 56.56 86 ALA A O 1
ATOM 677 N N . LEU A 1 87 ? 18.327 6.777 -2.015 1.00 54.00 87 LEU A N 1
ATOM 678 C CA . LEU A 1 87 ? 19.722 7.035 -1.639 1.00 54.00 87 LEU A CA 1
ATOM 679 C C . LEU A 1 87 ? 19.905 7.315 -0.138 1.00 54.00 87 LEU A C 1
ATOM 681 O O . LEU A 1 87 ? 21.043 7.460 0.306 1.00 54.00 87 LEU A O 1
ATOM 685 N N . ILE A 1 88 ? 18.809 7.395 0.622 1.00 51.72 88 ILE A N 1
ATOM 686 C CA . ILE A 1 88 ? 18.771 7.565 2.083 1.00 51.72 88 ILE A CA 1
ATOM 687 C C . ILE A 1 88 ? 18.136 6.313 2.678 1.00 51.72 88 ILE A C 1
ATOM 689 O O . ILE A 1 88 ? 18.701 5.791 3.663 1.00 51.72 88 ILE A O 1
#

Secondary structure (DSSP, 8-state):
--S---------GGGS-HHHHHHHHHHH-TTGGGSSS--HHHHHHHHHHHHHHTS-------HHHHHHHHHH--SS--HHHHHHTT--

Organism: NCBI:txid410659